Protein AF-A0A317L1X9-F1 (afdb_monomer_lite)

Foldseek 3Di:
DDPVVVVLVVVLVVQLVVQQVVCCVVVVDRPSPVSNVVSVVVSVVVVVVVVVVVVVVVVD

Secondary structure (DSSP, 8-state):
--HHHHHHHHHHHHHHHHHHHHHHHHHSS--HHHHHHHHHHHHHHHHHHHHHHHHHTT--

Sequence (60 aa):
MKREIKIFILFSIAYFAFLVILDYILSGMFNWGENAIQAVFTLLIVKLFMWGFNSNNKKS

pLDDT: mean 86.66, std 12.58, range [40.5, 95.88]

Structure (mmCIF, N/CA/C/O backbone):
data_AF-A0A317L1X9-F1
#
_entry.id   AF-A0A317L1X9-F1
#
loop_
_atom_site.group_PDB
_atom_site.id
_atom_site.type_symbol
_atom_site.label_atom_id
_atom_site.label_alt_id
_atom_site.label_comp_id
_atom_site.label_asym_id
_atom_site.label_entity_id
_atom_site.label_seq_id
_atom_site.pdbx_PDB_ins_code
_atom_site.Cartn_x
_atom_site.Cartn_y
_atom_site.Cartn_z
_atom_site.occupancy
_atom_site.B_iso_or_equiv
_atom_site.auth_seq_id
_atom_site.auth_comp_id
_atom_site.auth_asym_id
_atom_site.auth_atom_id
_atom_site.pdbx_PDB_model_num
ATOM 1 N N . MET A 1 1 ? 2.324 -6.154 21.681 1.00 61.34 1 MET A N 1
ATOM 2 C CA . MET A 1 1 ? 1.544 -5.557 20.565 1.00 61.34 1 MET A CA 1
ATOM 3 C C . MET A 1 1 ? 0.192 -6.251 20.458 1.00 61.34 1 MET A C 1
ATOM 5 O O . MET A 1 1 ? 0.173 -7.477 20.437 1.00 61.34 1 MET A O 1
ATOM 9 N N . LYS A 1 2 ? -0.917 -5.498 20.411 1.00 80.81 2 LYS A N 1
ATOM 10 C CA . LYS A 1 2 ? -2.279 -6.050 20.261 1.00 80.81 2 LYS A CA 1
ATOM 11 C C . LYS A 1 2 ? -2.422 -6.771 18.907 1.00 80.81 2 LYS A C 1
ATOM 13 O O . LYS A 1 2 ? -1.815 -6.340 17.929 1.00 80.81 2 LYS A O 1
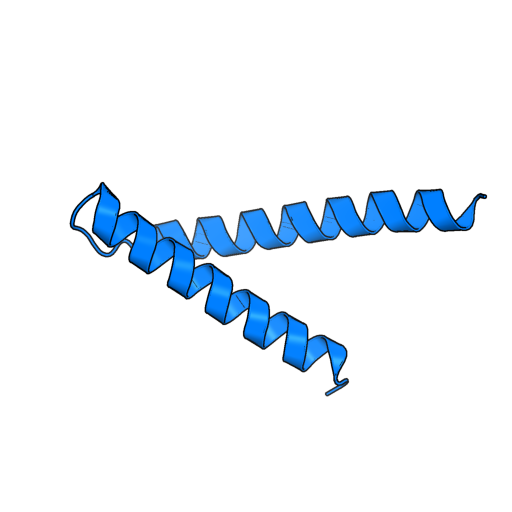ATOM 18 N N . ARG A 1 3 ? -3.206 -7.857 18.844 1.00 87.00 3 ARG A N 1
ATOM 19 C CA . ARG A 1 3 ? -3.409 -8.693 17.635 1.00 87.00 3 ARG A CA 1
ATOM 20 C C . ARG A 1 3 ? -3.818 -7.870 16.406 1.00 87.00 3 ARG A C 1
ATOM 22 O O . ARG A 1 3 ? -3.315 -8.107 15.316 1.00 87.00 3 ARG A O 1
ATOM 29 N N . GLU A 1 4 ? -4.658 -6.865 16.613 1.00 81.38 4 GLU A N 1
ATOM 30 C CA . GLU A 1 4 ? -5.148 -5.945 15.579 1.00 81.38 4 GLU A CA 1
ATOM 31 C C . GLU A 1 4 ? -4.020 -5.165 14.894 1.00 81.38 4 GLU A C 1
ATOM 33 O O . GLU A 1 4 ? -4.018 -5.022 13.676 1.00 81.38 4 GLU A O 1
ATOM 38 N N . ILE A 1 5 ? -3.008 -4.734 15.656 1.00 85.12 5 ILE A N 1
ATOM 39 C CA . ILE A 1 5 ? -1.853 -4.003 15.116 1.00 85.12 5 ILE A CA 1
ATOM 40 C C . ILE A 1 5 ? -1.024 -4.922 14.214 1.00 85.12 5 ILE A C 1
ATOM 42 O O . ILE A 1 5 ? -0.596 -4.503 13.144 1.00 85.12 5 ILE A O 1
ATOM 46 N N . LYS A 1 6 ? -0.836 -6.191 14.607 1.00 87.94 6 LYS A N 1
ATOM 47 C CA . LYS A 1 6 ? -0.111 -7.173 13.783 1.00 87.94 6 LYS A CA 1
ATOM 48 C C . LYS A 1 6 ? -0.824 -7.426 12.453 1.00 87.94 6 LYS A C 1
ATOM 50 O O . LYS A 1 6 ? -0.172 -7.450 11.417 1.00 87.94 6 LYS A O 1
ATOM 55 N N . ILE A 1 7 ? -2.149 -7.580 12.490 1.00 90.31 7 ILE A N 1
ATOM 56 C CA . ILE A 1 7 ? -2.971 -7.780 11.288 1.00 90.31 7 ILE A CA 1
ATOM 57 C C . ILE A 1 7 ? -2.892 -6.549 10.380 1.00 90.31 7 ILE A C 1
ATOM 59 O O . ILE A 1 7 ? -2.679 -6.694 9.182 1.00 90.31 7 ILE A O 1
ATOM 63 N N . PHE A 1 8 ? -2.993 -5.344 10.944 1.00 87.38 8 PHE A N 1
ATOM 64 C CA . PHE A 1 8 ? -2.894 -4.102 10.179 1.00 87.38 8 PHE A CA 1
ATOM 65 C C . PHE A 1 8 ? -1.527 -3.931 9.502 1.00 87.38 8 PHE A C 1
ATOM 67 O O . PHE A 1 8 ? -1.461 -3.554 8.333 1.00 87.38 8 PHE A O 1
ATOM 74 N N . ILE A 1 9 ? -0.435 -4.249 10.204 1.00 90.06 9 ILE A N 1
ATOM 75 C CA . ILE A 1 9 ? 0.918 -4.215 9.632 1.00 90.06 9 ILE A CA 1
ATOM 76 C C . ILE A 1 9 ? 1.035 -5.228 8.489 1.00 90.06 9 ILE A C 1
ATOM 78 O O . ILE A 1 9 ? 1.493 -4.870 7.408 1.00 90.06 9 ILE A O 1
ATOM 82 N N . LEU A 1 10 ? 0.581 -6.468 8.699 1.00 93.69 10 LEU A N 1
ATOM 83 C CA . LEU A 1 10 ? 0.644 -7.513 7.675 1.00 93.69 10 LEU A CA 1
ATOM 84 C C . LEU A 1 10 ? -0.164 -7.129 6.428 1.00 93.69 10 LEU A C 1
ATOM 86 O O . LEU A 1 10 ? 0.328 -7.263 5.311 1.00 93.69 10 LEU A O 1
ATOM 90 N N . PHE A 1 11 ? -1.369 -6.592 6.624 1.00 92.44 11 PHE A N 1
ATOM 91 C CA . PHE A 1 11 ? -2.203 -6.063 5.548 1.00 92.44 11 PHE A CA 1
ATOM 92 C C . PHE A 1 11 ? -1.509 -4.923 4.796 1.00 92.44 11 PHE A C 1
ATOM 94 O O . PHE A 1 11 ? -1.511 -4.912 3.570 1.00 92.44 11 PHE A O 1
ATOM 101 N N . SER A 1 12 ? -0.869 -3.995 5.514 1.00 92.06 12 SER A N 1
ATOM 102 C CA . SER A 1 12 ? -0.163 -2.861 4.902 1.00 92.06 12 SER A CA 1
ATOM 103 C C . SER A 1 12 ? 0.999 -3.325 4.019 1.00 92.06 12 SER A C 1
ATOM 105 O O . SER A 1 12 ? 1.167 -2.821 2.911 1.00 92.06 12 SER A O 1
ATOM 107 N N . ILE A 1 13 ? 1.766 -4.320 4.479 1.00 94.31 13 ILE A N 1
ATOM 108 C CA . ILE A 1 13 ? 2.869 -4.918 3.710 1.00 94.31 13 ILE A CA 1
ATOM 109 C C . ILE A 1 13 ? 2.330 -5.638 2.469 1.00 94.31 13 ILE A C 1
ATOM 111 O O . ILE A 1 13 ? 2.857 -5.445 1.376 1.00 94.31 13 ILE A O 1
ATOM 115 N N . ALA A 1 14 ? 1.269 -6.436 2.619 1.00 95.38 14 ALA A N 1
ATOM 116 C CA . ALA A 1 14 ? 0.654 -7.152 1.504 1.00 95.38 14 ALA A CA 1
ATOM 117 C C . ALA A 1 14 ? 0.081 -6.193 0.44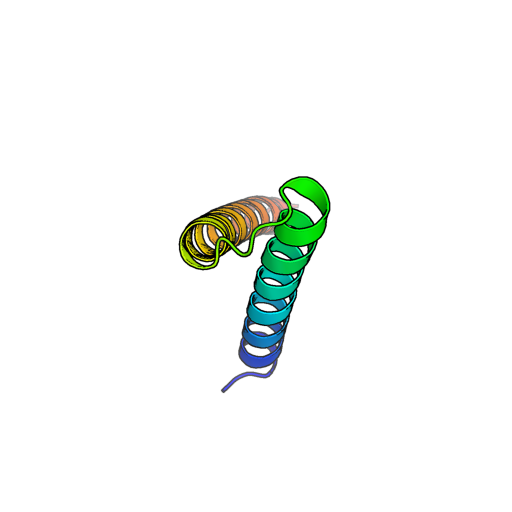8 1.00 9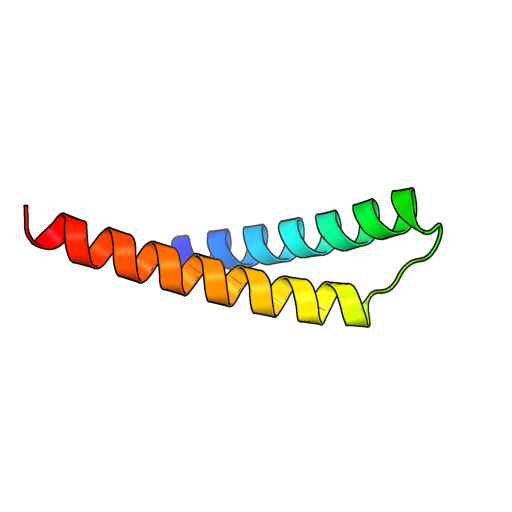5.38 14 ALA A C 1
ATOM 119 O O . ALA A 1 14 ? 0.272 -6.407 -0.745 1.00 95.38 14 ALA A O 1
ATOM 120 N N . TYR A 1 15 ? -0.571 -5.111 0.882 1.00 94.69 15 TYR A N 1
ATOM 121 C CA . TYR A 1 15 ? -1.105 -4.085 -0.009 1.00 94.69 15 TYR A CA 1
ATOM 122 C C . TYR A 1 15 ? 0.002 -3.364 -0.783 1.00 94.69 15 TYR A C 1
ATOM 124 O O . TYR A 1 15 ? -0.096 -3.203 -1.996 1.00 94.69 15 TYR A O 1
ATOM 132 N N . PHE A 1 16 ? 1.091 -2.989 -0.107 1.00 95.38 16 PHE A N 1
ATOM 133 C CA . PHE A 1 16 ? 2.247 -2.398 -0.773 1.00 95.38 16 PHE A CA 1
ATOM 134 C C . PHE A 1 16 ? 2.866 -3.347 -1.809 1.00 95.38 16 PHE A C 1
ATOM 136 O O . PHE A 1 16 ? 3.091 -2.946 -2.948 1.00 95.38 16 PHE A O 1
ATOM 143 N N . ALA A 1 17 ? 3.084 -4.616 -1.448 1.00 94.38 17 ALA A N 1
ATOM 144 C CA . ALA A 1 17 ? 3.610 -5.616 -2.376 1.00 94.38 17 ALA A CA 1
ATOM 145 C C . ALA A 1 17 ? 2.691 -5.808 -3.592 1.00 94.38 17 ALA A C 1
ATOM 147 O O . ALA A 1 17 ? 3.172 -5.903 -4.718 1.00 94.38 17 ALA A O 1
ATOM 148 N N . PHE A 1 18 ? 1.374 -5.808 -3.377 1.00 95.06 18 PHE A N 1
ATOM 149 C CA . PHE A 1 18 ? 0.393 -5.868 -4.456 1.00 95.06 18 PHE A CA 1
ATOM 150 C C . PHE A 1 18 ? 0.522 -4.684 -5.422 1.00 95.06 18 PHE A C 1
ATOM 152 O O . PHE A 1 18 ? 0.547 -4.910 -6.628 1.00 95.06 18 PHE A O 1
ATOM 159 N N . LEU A 1 19 ? 0.662 -3.450 -4.920 1.00 94.12 19 LEU A N 1
ATOM 160 C CA . LEU A 1 19 ? 0.854 -2.269 -5.773 1.00 94.12 19 LEU A CA 1
ATOM 161 C C . LEU A 1 19 ? 2.132 -2.368 -6.609 1.00 94.12 19 LEU A C 1
ATOM 163 O O . LEU A 1 19 ? 2.091 -2.131 -7.809 1.00 94.12 19 LEU A O 1
ATOM 167 N N . VAL A 1 20 ? 3.239 -2.793 -5.998 1.00 93.94 20 VAL A N 1
ATOM 168 C CA . VAL A 1 20 ? 4.519 -2.962 -6.701 1.00 93.94 20 VAL A CA 1
ATOM 169 C C . VAL A 1 20 ? 4.422 -4.020 -7.805 1.00 93.94 20 VAL A C 1
ATOM 171 O O . VAL A 1 20 ? 4.941 -3.816 -8.900 1.00 93.94 20 VAL A O 1
ATOM 174 N N . ILE A 1 21 ? 3.749 -5.146 -7.545 1.00 95.31 21 ILE A N 1
ATOM 175 C CA . ILE A 1 21 ? 3.540 -6.201 -8.549 1.00 95.31 21 ILE A CA 1
ATOM 176 C C . ILE A 1 21 ? 2.626 -5.704 -9.673 1.00 95.31 21 ILE A C 1
ATOM 178 O O . ILE A 1 21 ? 2.894 -5.965 -10.842 1.00 95.31 21 ILE A O 1
ATOM 182 N N . LEU A 1 22 ? 1.550 -4.997 -9.328 1.00 94.38 22 LEU 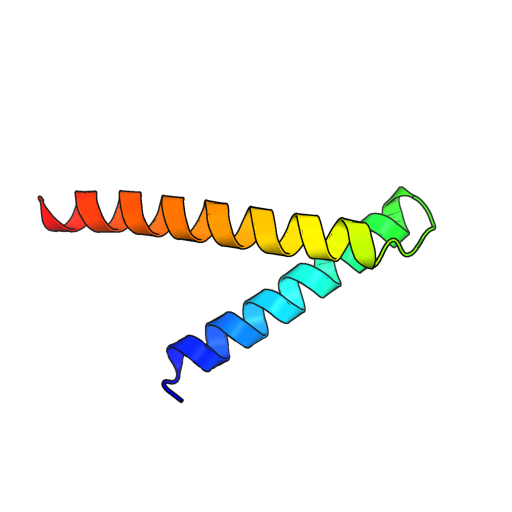A N 1
ATOM 183 C CA . LEU A 1 22 ? 0.602 -4.463 -10.297 1.00 94.38 22 LEU A CA 1
ATOM 184 C C . LEU A 1 22 ? 1.266 -3.429 -11.209 1.00 94.38 22 LEU A C 1
ATOM 186 O O . LEU A 1 22 ? 1.087 -3.492 -12.421 1.00 94.38 22 LEU A O 1
ATOM 190 N N . ASP A 1 23 ? 2.066 -2.528 -10.646 1.00 94.19 23 ASP A N 1
ATOM 191 C CA . ASP A 1 23 ? 2.845 -1.563 -11.417 1.00 94.19 23 ASP A CA 1
ATOM 192 C C . ASP A 1 23 ? 3.831 -2.274 -12.348 1.00 94.19 23 ASP A C 1
ATOM 194 O O . ASP A 1 23 ? 3.830 -2.013 -13.545 1.00 94.19 23 ASP A O 1
ATOM 198 N N . TYR A 1 24 ? 4.558 -3.282 -11.858 1.00 94.56 24 TYR A N 1
ATOM 199 C CA . TYR A 1 24 ? 5.436 -4.082 -12.713 1.00 94.56 24 TYR A CA 1
ATOM 200 C C . TYR A 1 24 ? 4.695 -4.742 -13.887 1.00 94.56 24 TYR A C 1
ATOM 202 O O . TYR A 1 24 ? 5.202 -4.750 -15.007 1.00 94.56 24 TYR A O 1
ATOM 210 N N . ILE A 1 25 ? 3.483 -5.259 -13.666 1.00 95.88 25 ILE A N 1
ATOM 211 C CA . ILE A 1 25 ? 2.660 -5.856 -14.729 1.00 95.88 25 ILE A CA 1
ATOM 212 C C . ILE A 1 25 ? 2.208 -4.803 -15.754 1.00 95.88 25 ILE A C 1
ATOM 214 O O . ILE A 1 25 ? 2.132 -5.111 -16.943 1.00 95.88 25 ILE A O 1
ATOM 218 N N . LEU A 1 26 ? 1.890 -3.581 -15.316 1.00 93.62 26 LEU A N 1
ATOM 219 C CA . LEU A 1 26 ? 1.334 -2.533 -16.179 1.00 93.62 26 LEU A CA 1
ATOM 220 C C . LEU A 1 26 ? 2.398 -1.700 -16.902 1.00 93.62 26 LEU A C 1
ATOM 222 O O . LEU A 1 26 ? 2.220 -1.364 -18.071 1.00 93.62 26 LEU A O 1
ATOM 226 N N . SER A 1 27 ? 3.476 -1.338 -16.211 1.00 91.69 27 SER A N 1
ATOM 227 C CA . SER A 1 27 ? 4.516 -0.424 -16.692 1.00 91.69 27 SER A CA 1
ATOM 228 C C . SER A 1 27 ? 5.831 -1.130 -17.032 1.00 91.69 27 SER A C 1
ATOM 230 O O . SER A 1 27 ? 6.706 -0.530 -17.656 1.00 91.69 27 SER A O 1
ATOM 232 N N . GLY A 1 28 ? 5.991 -2.399 -16.638 1.00 92.44 28 GLY A N 1
ATOM 233 C CA . GLY A 1 28 ? 7.234 -3.156 -16.804 1.00 92.44 28 GLY A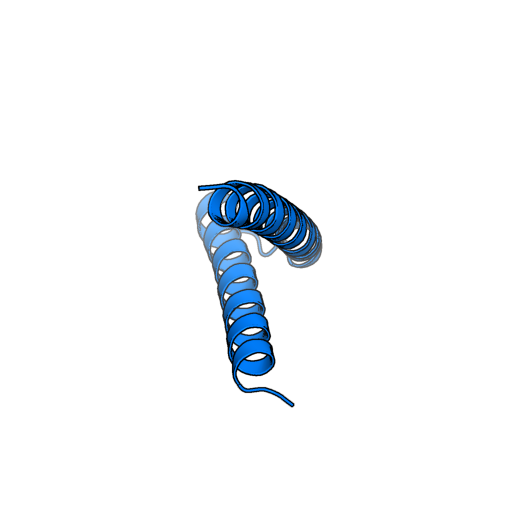 CA 1
ATOM 234 C C . GLY A 1 28 ? 8.357 -2.728 -15.853 1.00 92.44 28 GLY A C 1
ATOM 235 O O . GLY A 1 28 ? 9.477 -3.226 -15.974 1.00 92.44 28 GLY A O 1
ATOM 236 N N . MET A 1 29 ? 8.089 -1.810 -14.916 1.00 89.69 29 MET A N 1
ATOM 237 C CA . MET A 1 29 ? 9.081 -1.231 -14.008 1.00 89.69 29 MET A CA 1
ATOM 238 C C . MET A 1 29 ? 8.683 -1.411 -12.543 1.00 89.69 29 MET A C 1
ATOM 240 O O . MET A 1 29 ? 7.510 -1.466 -12.192 1.00 89.69 29 MET A O 1
ATOM 244 N N . PHE A 1 30 ? 9.686 -1.494 -11.668 1.00 89.62 30 PHE A N 1
ATOM 245 C CA . PHE A 1 30 ? 9.476 -1.562 -10.224 1.00 89.62 30 PHE A CA 1
ATOM 246 C C . PHE A 1 30 ? 9.627 -0.173 -9.585 1.00 89.62 30 PHE A C 1
ATOM 248 O O . PHE A 1 30 ? 10.721 0.185 -9.138 1.00 89.62 30 PHE A O 1
ATOM 255 N N . ASN A 1 31 ? 8.542 0.602 -9.481 1.00 90.56 31 ASN A N 1
ATOM 256 C CA . ASN A 1 31 ? 8.583 1.929 -8.848 1.00 90.56 31 ASN A CA 1
ATOM 257 C C . ASN A 1 31 ? 8.311 1.852 -7.340 1.00 90.56 31 ASN A C 1
ATOM 259 O O . ASN A 1 31 ? 7.242 2.205 -6.844 1.00 90.56 31 ASN A O 1
ATOM 263 N N . TRP A 1 32 ? 9.293 1.380 -6.571 1.00 91.00 32 TRP A N 1
ATOM 264 C CA . TRP A 1 32 ? 9.151 1.181 -5.121 1.00 91.00 32 TRP A CA 1
ATOM 265 C C . TRP A 1 32 ? 8.745 2.449 -4.357 1.00 91.00 32 TRP A C 1
ATOM 267 O O . TRP A 1 32 ? 7.904 2.381 -3.462 1.00 91.00 32 TRP A O 1
ATOM 277 N N . GLY A 1 33 ? 9.333 3.599 -4.702 1.00 91.88 33 GLY A N 1
ATOM 278 C CA . GLY A 1 33 ? 9.088 4.868 -4.008 1.00 91.88 33 GLY A CA 1
ATOM 279 C C . GLY A 1 33 ? 7.671 5.401 -4.222 1.00 91.88 33 GLY A C 1
ATOM 280 O O . GLY A 1 33 ? 6.977 5.717 -3.256 1.00 91.88 33 GLY A O 1
ATOM 281 N N . GLU A 1 34 ? 7.219 5.445 -5.475 1.00 93.00 34 GLU A N 1
ATOM 282 C CA . GLU A 1 34 ? 5.875 5.915 -5.830 1.00 93.00 34 GLU A CA 1
ATOM 283 C C . GLU A 1 34 ? 4.798 5.017 -5.221 1.00 93.00 34 GLU A C 1
ATOM 285 O O . GLU A 1 34 ? 3.893 5.508 -4.544 1.00 93.00 34 GLU A O 1
ATOM 290 N N . ASN A 1 35 ? 4.965 3.696 -5.338 1.00 93.56 35 ASN A N 1
ATOM 291 C CA . ASN A 1 35 ? 4.048 2.728 -4.742 1.00 93.56 35 ASN A CA 1
ATOM 292 C C . ASN A 1 35 ? 4.024 2.813 -3.206 1.00 93.56 35 ASN A C 1
ATOM 294 O O . ASN A 1 35 ? 2.984 2.565 -2.597 1.00 93.56 35 ASN A O 1
ATOM 298 N N . ALA A 1 36 ? 5.128 3.196 -2.552 1.00 92.94 36 ALA A N 1
ATOM 299 C CA . ALA A 1 36 ? 5.175 3.346 -1.096 1.00 92.94 36 ALA A CA 1
ATOM 300 C C . ALA A 1 36 ? 4.387 4.580 -0.646 1.00 92.94 36 ALA A C 1
ATOM 302 O O . ALA A 1 36 ? 3.589 4.503 0.292 1.00 92.94 36 ALA A O 1
ATOM 303 N N . ILE A 1 37 ? 4.560 5.703 -1.348 1.00 94.88 37 ILE A N 1
ATOM 304 C CA . ILE A 1 37 ? 3.790 6.929 -1.113 1.00 94.88 37 ILE A CA 1
ATOM 305 C C . ILE A 1 37 ? 2.303 6.651 -1.361 1.00 94.88 37 ILE A C 1
ATOM 307 O O . ILE A 1 37 ? 1.471 6.924 -0.493 1.00 94.88 37 ILE A O 1
ATOM 311 N N . GLN A 1 38 ? 1.966 6.029 -2.492 1.00 94.19 38 GLN A N 1
ATOM 312 C CA . GLN A 1 38 ? 0.595 5.656 -2.832 1.00 94.19 38 GLN A CA 1
ATOM 313 C C . GLN A 1 38 ? -0.021 4.712 -1.790 1.00 94.19 38 GLN A C 1
ATOM 315 O O . GLN A 1 38 ? -1.177 4.901 -1.393 1.00 94.19 38 GLN A O 1
ATOM 320 N N . ALA A 1 39 ? 0.745 3.735 -1.292 1.00 94.00 39 ALA A N 1
ATOM 321 C CA . ALA A 1 39 ? 0.297 2.826 -0.245 1.00 94.00 39 ALA A CA 1
ATOM 322 C C . ALA A 1 39 ? -0.061 3.577 1.042 1.00 94.00 39 ALA A C 1
ATOM 324 O O . ALA A 1 39 ? -1.149 3.386 1.588 1.00 94.00 39 ALA A O 1
ATOM 325 N N . VAL A 1 40 ? 0.821 4.471 1.501 1.00 94.00 40 VAL A N 1
ATOM 326 C CA . VAL A 1 40 ? 0.611 5.277 2.713 1.00 94.00 40 VAL A CA 1
ATOM 327 C C . VAL A 1 40 ? -0.619 6.171 2.578 1.00 94.00 40 VAL A C 1
ATOM 329 O O . VAL A 1 40 ? -1.472 6.163 3.469 1.00 94.00 40 VAL A O 1
ATOM 332 N N . PHE A 1 41 ? -0.753 6.898 1.464 1.00 95.44 41 PHE A N 1
ATOM 333 C CA . PHE A 1 41 ? -1.911 7.763 1.224 1.00 95.44 41 PHE A CA 1
ATOM 334 C C . PHE A 1 41 ? -3.216 6.967 1.172 1.00 95.44 41 PHE A C 1
ATOM 336 O O . PHE A 1 41 ? -4.195 7.355 1.812 1.00 95.44 41 PHE A O 1
ATOM 343 N N . THR A 1 42 ? -3.227 5.822 0.483 1.00 93.00 42 THR A N 1
ATOM 344 C CA . THR A 1 42 ? -4.431 4.985 0.404 1.00 93.00 42 THR A CA 1
ATOM 345 C C . THR A 1 42 ? -4.825 4.452 1.778 1.00 93.00 42 THR A C 1
ATOM 347 O O . THR A 1 42 ? -5.984 4.562 2.168 1.00 93.00 42 THR A O 1
ATOM 350 N N . LEU A 1 43 ? -3.874 3.925 2.556 1.00 92.31 43 LEU A N 1
ATOM 351 C CA . LEU A 1 43 ? -4.144 3.406 3.902 1.00 92.31 43 LEU A CA 1
ATOM 352 C C . LEU A 1 43 ? -4.653 4.499 4.856 1.00 92.31 43 LEU A C 1
ATOM 354 O O . LEU A 1 43 ? -5.536 4.237 5.676 1.00 92.31 43 LEU A O 1
ATOM 358 N N . LEU A 1 44 ? -4.136 5.726 4.737 1.00 92.38 44 LEU A N 1
ATOM 359 C CA . LEU A 1 44 ? -4.628 6.894 5.474 1.00 92.38 44 LEU A CA 1
ATOM 360 C C . LEU A 1 44 ? -6.082 7.214 5.124 1.00 92.38 44 LEU A C 1
ATOM 362 O O . LEU A 1 44 ? -6.911 7.350 6.025 1.00 92.38 44 LEU A O 1
ATOM 366 N N . ILE A 1 45 ? -6.396 7.284 3.830 1.00 92.19 45 ILE A N 1
ATOM 367 C CA . ILE A 1 45 ? -7.752 7.542 3.338 1.00 92.19 45 ILE A CA 1
ATOM 368 C C . ILE A 1 45 ? -8.706 6.447 3.828 1.00 92.19 45 ILE A C 1
ATOM 370 O O . ILE A 1 45 ? -9.722 6.754 4.448 1.00 92.19 45 ILE A O 1
ATOM 374 N N . VAL A 1 46 ? -8.351 5.172 3.651 1.00 88.94 46 VAL A N 1
ATOM 375 C CA . VAL A 1 46 ? -9.143 4.022 4.118 1.00 88.94 46 VAL A CA 1
ATOM 376 C C . VAL A 1 46 ? -9.416 4.114 5.621 1.00 88.94 46 VAL A C 1
ATOM 378 O O . VAL A 1 46 ? -10.541 3.891 6.067 1.00 88.94 46 VAL A O 1
ATOM 381 N N . LYS A 1 47 ? -8.418 4.502 6.422 1.00 86.75 47 LYS A N 1
ATOM 382 C CA . LYS A 1 47 ? -8.583 4.680 7.868 1.00 86.75 47 LYS A CA 1
ATOM 383 C C . LYS A 1 47 ? -9.522 5.838 8.216 1.00 86.75 47 LYS A C 1
ATOM 385 O O . LYS A 1 47 ? -10.336 5.681 9.125 1.00 86.75 47 LYS A O 1
ATOM 390 N N . LEU A 1 48 ? -9.440 6.966 7.508 1.00 89.56 48 LEU A N 1
ATOM 391 C CA . LEU A 1 48 ? -10.364 8.093 7.683 1.00 89.56 48 LEU A CA 1
ATOM 392 C C . LEU A 1 48 ? -11.801 7.702 7.317 1.00 89.56 48 LEU A C 1
ATOM 394 O O . LEU A 1 48 ? -12.722 8.007 8.073 1.00 89.56 48 LEU A O 1
ATOM 398 N N . PHE A 1 49 ? -11.991 6.958 6.224 1.00 88.62 49 PHE A N 1
ATOM 399 C CA . PHE A 1 49 ? -13.299 6.432 5.829 1.00 88.62 49 PHE A CA 1
ATOM 400 C C . PHE A 1 49 ? -13.868 5.459 6.861 1.00 88.62 49 PHE A C 1
ATOM 402 O O . PHE A 1 49 ? -15.015 5.614 7.277 1.00 88.62 49 PHE A O 1
ATOM 409 N N . MET A 1 50 ? -13.071 4.496 7.334 1.00 82.81 50 MET A N 1
ATOM 410 C CA . MET A 1 50 ? -13.503 3.581 8.395 1.00 82.81 50 MET A CA 1
ATOM 411 C C . MET A 1 50 ? -13.842 4.328 9.687 1.00 82.81 50 MET A C 1
ATOM 413 O O . MET A 1 50 ? -14.802 3.971 10.365 1.00 82.81 50 MET A O 1
ATOM 417 N N . TRP A 1 51 ? -13.091 5.378 10.030 1.00 86.00 51 TRP A N 1
ATOM 418 C CA . TRP A 1 51 ? -13.395 6.211 11.190 1.00 86.00 51 TRP A CA 1
ATOM 419 C C . TRP A 1 51 ? -14.724 6.963 11.033 1.00 86.00 51 TRP A C 1
ATOM 421 O O . TRP A 1 51 ? -15.542 6.936 11.952 1.00 86.00 51 TRP A O 1
ATOM 431 N N . GLY A 1 52 ? -14.981 7.559 9.864 1.00 83.56 52 GLY A N 1
ATOM 432 C CA . GLY A 1 52 ? -16.255 8.215 9.553 1.00 83.56 52 GLY A CA 1
ATOM 433 C C . GLY A 1 52 ? -17.446 7.250 9.559 1.00 83.56 52 GLY A C 1
ATOM 434 O O . GLY A 1 52 ? -18.484 7.549 10.140 1.00 83.56 52 GLY A O 1
ATOM 435 N N . PHE A 1 53 ? -17.283 6.053 8.993 1.00 79.94 53 PHE A N 1
ATOM 436 C CA . PHE A 1 53 ? -18.327 5.025 8.989 1.00 79.94 53 PHE A CA 1
ATOM 437 C C . PHE A 1 53 ? -18.634 4.508 10.404 1.00 79.94 53 PHE A C 1
ATOM 439 O O . PHE A 1 53 ? -19.791 4.381 10.801 1.00 79.94 53 PHE A O 1
ATOM 446 N N . ASN A 1 54 ? -17.594 4.273 11.208 1.00 74.75 54 ASN A N 1
ATOM 447 C CA . ASN A 1 54 ? -17.749 3.779 12.574 1.00 74.75 54 ASN A CA 1
ATOM 448 C C . ASN A 1 54 ? -18.312 4.848 13.534 1.00 74.75 54 ASN A C 1
ATOM 450 O O . ASN A 1 54 ? -18.935 4.506 14.538 1.00 74.75 54 ASN A O 1
ATOM 454 N N . SER A 1 55 ? -18.121 6.142 13.243 1.00 68.00 55 SER A N 1
ATOM 455 C CA . SER A 1 55 ? -18.735 7.224 14.026 1.00 68.00 55 SER A CA 1
ATOM 456 C C . SER A 1 55 ? -20.242 7.344 13.766 1.00 68.00 55 SER A C 1
ATOM 458 O O . SER A 1 55 ? -20.997 7.579 14.710 1.00 68.00 55 SER A O 1
ATOM 460 N N . ASN A 1 56 ? -20.694 7.079 12.535 1.00 60.06 56 ASN A N 1
ATOM 461 C CA . ASN A 1 56 ? -22.117 7.032 12.192 1.00 60.06 56 ASN A CA 1
ATOM 462 C C . ASN A 1 56 ? -22.825 5.801 12.786 1.00 60.06 56 ASN A C 1
ATOM 464 O O . ASN A 1 56 ? -23.947 5.928 13.270 1.00 60.06 56 ASN A O 1
ATOM 468 N N . ASN A 1 57 ? -22.160 4.642 12.851 1.00 57.28 57 ASN A N 1
ATOM 469 C CA . ASN A 1 57 ? -22.737 3.423 13.442 1.00 57.28 57 ASN A CA 1
ATOM 470 C C . ASN A 1 57 ? -22.890 3.457 14.973 1.00 57.28 57 ASN A C 1
ATOM 472 O O . ASN A 1 57 ? -23.584 2.613 15.525 1.00 57.28 57 ASN A O 1
ATOM 476 N N . LYS A 1 58 ? -22.270 4.413 15.680 1.00 51.53 58 LYS A N 1
ATOM 477 C CA . LYS A 1 58 ? -22.492 4.623 17.126 1.00 51.53 58 LYS A CA 1
ATOM 478 C C . LYS A 1 58 ? -23.696 5.515 17.448 1.00 51.53 58 LYS A C 1
ATOM 480 O O . LYS A 1 58 ? -24.006 5.695 18.622 1.00 51.53 58 LYS A O 1
ATOM 485 N N . LYS A 1 59 ? -24.320 6.119 16.434 1.00 47.53 59 LYS A N 1
ATOM 486 C CA . LYS A 1 59 ? -25.482 7.009 16.573 1.00 47.53 59 LYS A CA 1
ATOM 487 C C . LYS A 1 59 ? -26.813 6.348 16.192 1.00 47.53 59 LYS A C 1
ATOM 489 O O . LYS A 1 59 ? -27.833 7.027 16.285 1.00 47.53 59 LYS A O 1
ATOM 494 N N . SER A 1 60 ? -26.801 5.079 15.775 1.00 40.50 60 SER A N 1
ATOM 495 C CA . SER A 1 60 ? -28.003 4.278 15.514 1.00 40.50 60 SER A CA 1
ATOM 496 C C . SER A 1 60 ? -28.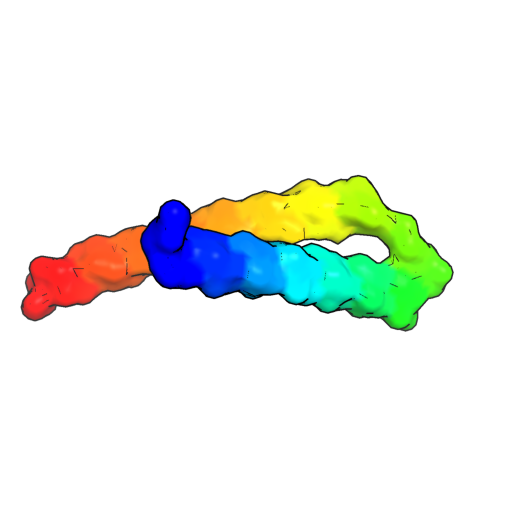294 3.307 16.645 1.00 40.50 60 SER A C 1
ATOM 498 O O . SER A 1 60 ? -27.332 2.876 17.318 1.00 40.50 60 SER A O 1
#

Organism: NCBI:txid178340

Radius of gyration: 14.71 Å; chains: 1; bounding box: 38×17×37 Å